Protein AF-A0A7S2ECK1-F1 (afdb_monomer)

Sequence (125 aa):
YLRVRALAAPAVLLITVAEGAFRGYGDTRIPLLASFVAAVINVILDPLLMFPLKMHVGGAAAATAISQFGGAFVYWRFLRRRNMLPGKKATKKVDGVNGQEARKKINRMKVVMSILNANLAMMAK

InterPro domains:
  IPR004268 Peptidoglycan biosynthesis protein MurJ [PF03023] (3-91)
  IPR044644 Multi antimicrobial extrusion protein DinF-like [PTHR42893] (1-109)

Structure (mmCIF, N/CA/C/O backbone):
data_AF-A0A7S2ECK1-F1
#
_entry.id   AF-A0A7S2ECK1-F1
#
loop_
_atom_site.group_PDB
_atom_site.id
_atom_site.type_symbol
_atom_site.label_atom_id
_atom_site.label_alt_id
_atom_site.label_comp_id
_atom_site.label_asym_id
_atom_site.label_entity_id
_atom_site.label_seq_id
_atom_site.pdbx_PDB_ins_code
_atom_site.Cartn_x
_atom_site.Cartn_y
_atom_site.Cartn_z
_atom_site.occupancy
_atom_site.B_iso_or_equiv
_atom_site.auth_seq_id
_atom_site.auth_comp_id
_atom_site.auth_asym_id
_atom_site.auth_atom_id
_atom_site.pdbx_PDB_model_num
ATOM 1 N N . TYR A 1 1 ? 15.489 7.073 -9.393 1.00 82.44 1 TYR A N 1
ATOM 2 C CA . TYR A 1 1 ? 15.013 6.115 -8.374 1.00 82.44 1 TYR A CA 1
ATOM 3 C C . TYR A 1 1 ? 14.178 6.791 -7.283 1.00 82.44 1 TYR A C 1
ATOM 5 O O . TYR A 1 1 ? 12.964 6.656 -7.319 1.00 82.44 1 TYR A O 1
ATOM 13 N N . LEU A 1 2 ? 14.773 7.579 -6.371 1.00 88.38 2 LEU A N 1
ATOM 14 C CA . LEU A 1 2 ? 14.079 8.109 -5.178 1.00 88.38 2 LEU A CA 1
ATOM 15 C C . LEU A 1 2 ? 12.824 8.948 -5.471 1.00 88.38 2 LEU A C 1
ATOM 17 O O . LEU A 1 2 ? 11.794 8.717 -4.851 1.00 88.38 2 LEU A O 1
ATOM 21 N N . ARG A 1 3 ? 12.868 9.865 -6.449 1.00 88.88 3 ARG A N 1
ATOM 22 C CA . ARG A 1 3 ? 11.695 10.682 -6.830 1.00 88.88 3 ARG A CA 1
ATOM 23 C C . ARG A 1 3 ? 10.511 9.832 -7.301 1.00 88.88 3 ARG A C 1
ATOM 25 O O . ARG A 1 3 ? 9.386 10.061 -6.883 1.00 88.88 3 ARG A O 1
ATOM 32 N N . VAL A 1 4 ? 10.779 8.819 -8.127 1.00 86.94 4 VAL A N 1
ATOM 33 C CA . VAL A 1 4 ? 9.756 7.884 -8.628 1.00 86.94 4 VAL A CA 1
ATOM 34 C C . VAL A 1 4 ? 9.221 7.021 -7.487 1.00 86.94 4 VAL A C 1
ATOM 36 O O . VAL A 1 4 ? 8.019 6.817 -7.367 1.00 86.94 4 VAL A O 1
ATOM 39 N N . ARG A 1 5 ? 10.107 6.567 -6.595 1.00 89.62 5 ARG A N 1
ATOM 40 C CA . ARG A 1 5 ? 9.730 5.768 -5.429 1.00 89.62 5 ARG A CA 1
ATOM 41 C C . ARG A 1 5 ? 8.868 6.548 -4.436 1.00 89.62 5 ARG A C 1
ATOM 43 O O . ARG A 1 5 ? 7.947 5.975 -3.864 1.00 89.62 5 ARG A O 1
ATOM 50 N N . ALA A 1 6 ? 9.129 7.843 -4.266 1.00 90.75 6 ALA A N 1
ATOM 51 C CA . ALA A 1 6 ? 8.355 8.714 -3.386 1.00 90.75 6 ALA A CA 1
ATOM 52 C C . ALA A 1 6 ? 6.874 8.799 -3.796 1.00 90.75 6 ALA A C 1
ATOM 54 O O . ALA A 1 6 ? 6.013 8.892 -2.927 1.00 90.75 6 ALA A O 1
ATOM 55 N N . LEU A 1 7 ? 6.554 8.667 -5.090 1.00 92.31 7 LEU A N 1
ATOM 56 C CA . LEU A 1 7 ? 5.165 8.623 -5.567 1.00 92.31 7 LEU A CA 1
ATOM 57 C C . LEU A 1 7 ? 4.389 7.404 -5.043 1.00 92.31 7 LEU A C 1
ATOM 59 O O . LEU A 1 7 ? 3.164 7.440 -4.975 1.00 92.31 7 LEU A O 1
ATOM 63 N N . ALA A 1 8 ? 5.086 6.339 -4.639 1.00 92.69 8 ALA A N 1
ATOM 64 C CA . ALA A 1 8 ? 4.471 5.150 -4.059 1.00 92.69 8 ALA A CA 1
ATOM 65 C C . ALA A 1 8 ? 4.177 5.286 -2.555 1.00 92.69 8 ALA A C 1
ATOM 67 O O . ALA A 1 8 ? 3.479 4.443 -1.997 1.00 92.69 8 ALA A O 1
ATOM 68 N N . ALA A 1 9 ? 4.671 6.340 -1.891 1.00 93.88 9 ALA A N 1
ATOM 69 C CA . ALA A 1 9 ? 4.481 6.572 -0.458 1.00 93.88 9 ALA A CA 1
ATOM 70 C C . ALA A 1 9 ? 3.022 6.414 0.026 1.00 93.88 9 ALA A C 1
ATOM 72 O O . ALA A 1 9 ? 2.812 5.664 0.981 1.00 93.88 9 ALA A O 1
ATOM 73 N N . PRO A 1 10 ? 1.994 7.017 -0.612 1.00 93.88 10 PRO A N 1
ATOM 74 C CA . PRO A 1 10 ? 0.611 6.824 -0.173 1.00 93.88 10 PRO A CA 1
ATOM 75 C C . PRO A 1 10 ? 0.153 5.361 -0.260 1.00 93.88 10 PRO A C 1
ATOM 77 O O . PRO A 1 10 ? -0.544 4.881 0.633 1.00 93.88 10 PRO A O 1
ATOM 80 N N . ALA A 1 11 ? 0.566 4.628 -1.298 1.00 94.50 11 ALA A N 1
ATOM 81 C CA . ALA A 1 11 ? 0.227 3.216 -1.452 1.00 94.50 11 ALA A CA 1
ATOM 82 C C . ALA A 1 11 ? 0.909 2.349 -0.386 1.00 94.50 11 ALA A C 1
ATOM 84 O O . ALA A 1 11 ? 0.269 1.473 0.192 1.00 94.50 11 ALA A O 1
ATOM 85 N N . VAL A 1 12 ? 2.182 2.625 -0.084 1.00 95.50 12 VAL A N 1
ATOM 86 C CA . VAL A 1 12 ? 2.936 1.928 0.969 1.00 95.50 12 VAL A CA 1
ATOM 87 C C . VAL A 1 12 ? 2.278 2.115 2.327 1.00 95.50 12 VAL A C 1
ATOM 89 O O . VAL A 1 12 ? 2.038 1.131 3.017 1.00 95.50 12 VAL A O 1
ATOM 92 N N . LEU A 1 13 ? 1.927 3.352 2.685 1.00 95.69 13 LEU A N 1
ATOM 93 C CA . LEU A 1 13 ? 1.260 3.640 3.955 1.00 95.69 13 LEU A CA 1
ATOM 94 C C . LEU A 1 13 ? -0.073 2.891 4.073 1.00 95.69 13 LEU A C 1
ATOM 96 O O . LEU A 1 13 ? -0.347 2.276 5.103 1.00 95.69 13 LEU A O 1
ATOM 100 N N . LEU A 1 14 ? -0.880 2.891 3.006 1.00 94.31 14 LEU A N 1
ATOM 101 C CA . LEU A 1 14 ? -2.137 2.142 2.963 1.00 94.31 14 LEU A CA 1
ATOM 102 C C . LEU A 1 14 ? -1.922 0.638 3.140 1.00 94.31 14 LEU A C 1
ATOM 104 O O . LEU A 1 14 ? -2.638 0.020 3.926 1.00 94.31 14 LEU A O 1
ATOM 108 N N . ILE A 1 15 ? -0.944 0.062 2.434 1.00 95.44 15 ILE A N 1
ATOM 109 C CA . ILE A 1 15 ? -0.580 -1.352 2.562 1.00 95.44 15 ILE A CA 1
ATOM 110 C C . ILE A 1 15 ? -0.200 -1.664 4.006 1.00 95.44 15 ILE A C 1
ATOM 112 O O . ILE A 1 15 ? -0.800 -2.554 4.595 1.00 95.44 15 ILE A O 1
ATOM 116 N N . THR A 1 16 ? 0.730 -0.914 4.601 1.00 94.62 16 THR A N 1
ATOM 117 C CA . THR A 1 16 ? 1.225 -1.183 5.957 1.00 94.62 16 THR A CA 1
ATOM 118 C C . THR A 1 16 ? 0.105 -1.137 6.996 1.00 94.62 16 THR A C 1
ATOM 120 O O . THR A 1 16 ? 0.007 -2.029 7.841 1.00 94.62 16 THR A O 1
ATOM 123 N N . VAL A 1 17 ? -0.779 -0.136 6.919 1.00 93.81 17 VAL A N 1
ATOM 124 C CA . VAL A 1 17 ? -1.923 -0.019 7.836 1.00 93.81 17 VAL A CA 1
ATOM 125 C C . VAL A 1 17 ? -2.912 -1.167 7.636 1.00 93.81 17 VAL A C 1
ATOM 127 O O . VAL A 1 17 ? -3.336 -1.791 8.609 1.00 93.81 17 VAL A O 1
ATOM 130 N N . ALA A 1 18 ? -3.280 -1.470 6.388 1.00 92.56 18 ALA A N 1
ATOM 131 C CA . ALA A 1 18 ? -4.228 -2.539 6.085 1.00 92.56 18 ALA A CA 1
ATOM 132 C C . ALA A 1 18 ? -3.684 -3.917 6.481 1.00 92.56 18 ALA A C 1
ATOM 134 O O . ALA A 1 18 ? -4.419 -4.752 7.004 1.00 92.56 18 ALA A O 1
ATOM 135 N N . GLU A 1 19 ? -2.393 -4.145 6.276 1.00 93.00 19 GLU A N 1
ATOM 136 C CA . GLU A 1 19 ? -1.720 -5.383 6.632 1.00 93.00 19 GLU A CA 1
ATOM 137 C C . GLU A 1 19 ? -1.698 -5.586 8.154 1.00 93.00 19 GLU A C 1
ATOM 139 O O . GLU A 1 19 ? -2.014 -6.677 8.629 1.00 93.00 19 GLU A O 1
ATOM 144 N N . GLY A 1 20 ? -1.431 -4.527 8.927 1.00 90.44 20 GLY A N 1
ATOM 145 C CA . GLY A 1 20 ? -1.581 -4.542 10.385 1.00 90.44 20 GLY A CA 1
ATOM 146 C C . GLY A 1 20 ? -3.021 -4.814 10.830 1.00 90.44 20 GLY A C 1
ATOM 147 O O . GLY A 1 20 ? -3.245 -5.626 11.727 1.00 90.44 20 GLY A O 1
ATOM 148 N N . ALA A 1 21 ? -4.007 -4.205 10.164 1.00 91.06 21 ALA A N 1
ATOM 149 C CA . ALA A 1 21 ? -5.422 -4.406 10.474 1.00 91.06 21 ALA A CA 1
ATOM 150 C C . ALA A 1 21 ? -5.882 -5.852 10.220 1.00 91.06 21 ALA A C 1
ATOM 152 O O . ALA A 1 21 ? -6.535 -6.446 11.076 1.00 91.06 21 ALA A O 1
ATOM 153 N N . PHE A 1 22 ? -5.527 -6.443 9.075 1.00 90.12 22 PHE A N 1
ATOM 154 C CA . PHE A 1 22 ? -5.899 -7.825 8.753 1.00 90.12 22 PHE A CA 1
ATOM 155 C C . PHE A 1 22 ? -5.138 -8.851 9.592 1.00 90.12 22 PHE A C 1
ATOM 157 O O . PHE A 1 22 ? -5.758 -9.793 10.085 1.00 90.12 22 PHE A O 1
ATOM 164 N N . ARG A 1 23 ? -3.834 -8.644 9.833 1.00 88.00 23 ARG A N 1
ATOM 165 C CA . ARG A 1 23 ? -3.059 -9.518 10.726 1.00 88.00 23 ARG A CA 1
ATOM 166 C C . ARG A 1 23 ? -3.580 -9.468 12.163 1.00 88.00 23 ARG A C 1
ATOM 168 O O 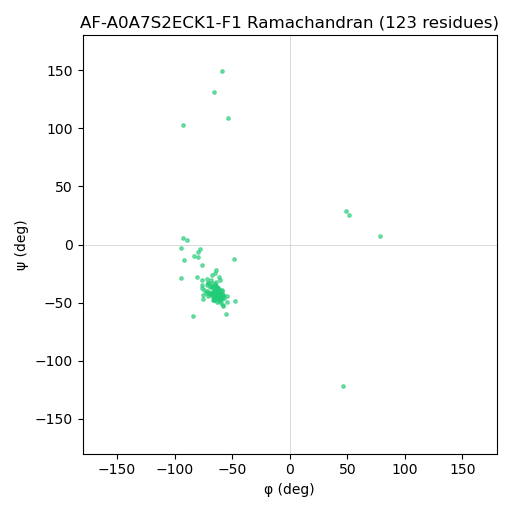. ARG A 1 23 ? -3.729 -10.519 12.774 1.00 88.00 23 ARG A O 1
ATOM 175 N N . GLY A 1 24 ? -3.936 -8.286 12.673 1.00 87.62 24 GLY A N 1
ATOM 176 C CA . GLY A 1 24 ? -4.560 -8.135 13.994 1.00 87.62 24 GLY A CA 1
ATOM 177 C C . GLY A 1 24 ? -5.971 -8.726 14.082 1.00 87.62 24 GLY A C 1
ATOM 178 O O . GLY A 1 24 ? -6.396 -9.150 15.152 1.00 87.62 24 GLY A O 1
ATOM 179 N N . TYR A 1 25 ? -6.681 -8.810 12.955 1.00 86.12 25 TYR A N 1
ATOM 180 C CA . TYR A 1 25 ? -7.975 -9.490 12.842 1.00 86.12 25 TYR A CA 1
ATOM 181 C C . TYR A 1 25 ? -7.847 -11.022 12.711 1.00 86.12 25 TYR A C 1
ATOM 183 O O . TYR A 1 25 ? -8.853 -11.727 12.710 1.00 86.12 25 TYR A O 1
ATOM 191 N N . GLY A 1 26 ? -6.626 -11.554 12.585 1.00 88.62 26 GLY A N 1
ATOM 192 C CA . GLY A 1 26 ? -6.372 -12.981 12.370 1.00 88.62 26 GLY A CA 1
ATOM 193 C C . GLY A 1 26 ? -6.594 -13.463 10.930 1.00 88.62 26 GLY A C 1
ATOM 194 O O . GLY A 1 26 ? -6.509 -14.661 10.673 1.00 88.62 26 GLY A O 1
ATOM 195 N N . ASP A 1 27 ? -6.852 -12.565 9.971 1.00 86.44 27 ASP A N 1
ATOM 196 C CA . ASP A 1 27 ? -6.968 -12.918 8.550 1.00 86.44 27 ASP A CA 1
ATOM 197 C C . ASP A 1 27 ? -5.607 -12.756 7.864 1.00 86.44 27 ASP A C 1
ATOM 199 O O . ASP A 1 27 ? -5.160 -11.653 7.550 1.00 86.44 27 ASP A O 1
ATOM 203 N N . THR A 1 28 ? -4.935 -13.879 7.618 1.00 91.00 28 THR A N 1
ATOM 204 C CA . THR A 1 28 ? -3.646 -13.922 6.911 1.00 91.00 28 THR A CA 1
ATOM 205 C C . THR A 1 28 ? -3.795 -14.111 5.404 1.00 91.00 28 THR A C 1
ATOM 207 O O . THR A 1 28 ? -2.846 -13.868 4.657 1.00 91.00 28 THR A O 1
ATOM 210 N N . ARG A 1 29 ? -4.987 -14.490 4.926 1.00 92.44 29 ARG A N 1
ATOM 211 C CA . ARG A 1 29 ? -5.221 -14.795 3.509 1.00 92.44 29 ARG A CA 1
ATOM 212 C C . ARG A 1 29 ? -5.221 -13.529 2.667 1.00 92.44 29 ARG A C 1
ATOM 214 O O . ARG A 1 29 ? -4.644 -13.520 1.583 1.00 92.44 29 ARG A O 1
ATOM 221 N N . ILE A 1 30 ? -5.845 -12.461 3.164 1.00 92.69 30 ILE A N 1
ATOM 222 C CA . ILE A 1 30 ? -5.902 -11.179 2.447 1.00 92.69 30 ILE A CA 1
ATOM 223 C C . ILE A 1 30 ? -4.507 -10.541 2.330 1.00 92.69 30 ILE A C 1
ATOM 225 O O . ILE A 1 30 ? -4.138 -10.181 1.210 1.00 92.69 30 ILE A O 1
ATOM 229 N N . PRO A 1 31 ? -3.697 -10.454 3.408 1.00 93.12 31 PRO A N 1
ATOM 230 C CA . PRO A 1 31 ? -2.306 -10.025 3.307 1.00 93.12 31 PRO A CA 1
ATOM 231 C C . PRO A 1 31 ? -1.477 -10.828 2.307 1.00 93.12 31 PRO A C 1
ATOM 233 O O . PRO A 1 31 ? -0.761 -10.251 1.491 1.00 93.12 31 PRO A O 1
ATOM 236 N N . LEU A 1 32 ? -1.612 -12.157 2.327 1.00 94.44 32 LEU A N 1
ATOM 237 C CA . LEU A 1 32 ? -0.882 -13.033 1.416 1.00 94.44 32 LEU A CA 1
ATOM 238 C C . LEU A 1 32 ? -1.276 -12.782 -0.043 1.00 94.44 32 LEU A C 1
ATOM 240 O O . LEU A 1 32 ? -0.405 -12.648 -0.898 1.00 94.44 32 LEU A O 1
ATOM 244 N N . LEU A 1 33 ? -2.577 -12.663 -0.323 1.00 94.88 33 LEU A N 1
ATOM 245 C CA . LEU A 1 33 ? -3.080 -12.377 -1.664 1.00 94.88 33 LEU A CA 1
ATOM 246 C C . LEU A 1 33 ? -2.600 -11.012 -2.175 1.00 94.88 33 LEU A C 1
ATOM 248 O O . LEU A 1 33 ? -2.177 -10.908 -3.323 1.00 94.88 33 LEU A O 1
ATOM 252 N N . ALA A 1 34 ? -2.648 -9.970 -1.341 1.00 95.06 34 ALA A N 1
ATOM 253 C CA . ALA A 1 34 ? -2.197 -8.633 -1.724 1.00 95.06 34 ALA A CA 1
ATOM 254 C C . ALA A 1 34 ? -0.695 -8.613 -2.052 1.00 95.06 34 ALA A C 1
ATOM 256 O O . ALA A 1 34 ? -0.299 -8.053 -3.076 1.00 95.06 34 ALA A O 1
ATOM 257 N N . SER A 1 35 ? 0.123 -9.269 -1.224 1.00 95.12 35 SER A N 1
ATOM 258 C CA . SER A 1 35 ? 1.564 -9.415 -1.455 1.00 95.12 35 SER A CA 1
ATOM 259 C C . SER A 1 35 ? 1.866 -10.243 -2.700 1.00 95.12 35 SER A C 1
ATOM 261 O O . SER A 1 35 ? 2.740 -9.871 -3.478 1.00 95.12 35 SER A O 1
ATOM 263 N N . PHE A 1 36 ? 1.114 -11.319 -2.935 1.00 97.00 36 PHE A N 1
ATOM 264 C CA . PHE A 1 36 ? 1.254 -12.146 -4.131 1.00 97.00 36 PHE A CA 1
ATOM 265 C C . PHE A 1 36 ? 0.942 -11.358 -5.407 1.00 97.00 36 PHE A C 1
ATOM 267 O O . PHE A 1 36 ? 1.743 -11.350 -6.336 1.00 97.00 36 PHE A O 1
ATOM 274 N N . VAL A 1 37 ? -0.176 -10.626 -5.436 1.00 96.38 37 VAL A N 1
ATOM 275 C CA . VAL A 1 37 ? -0.543 -9.772 -6.577 1.00 96.38 37 VAL A CA 1
ATOM 276 C C . VAL A 1 37 ? 0.522 -8.705 -6.825 1.00 96.38 37 VAL A C 1
ATOM 278 O O . VAL A 1 37 ? 0.946 -8.523 -7.963 1.00 96.38 37 VAL A O 1
ATOM 281 N N . ALA A 1 38 ? 0.995 -8.027 -5.775 1.00 96.50 38 ALA A N 1
ATOM 282 C CA . ALA A 1 38 ? 2.059 -7.038 -5.909 1.00 96.50 38 ALA A CA 1
ATOM 283 C C . ALA A 1 38 ? 3.359 -7.662 -6.449 1.00 96.50 38 ALA A C 1
ATOM 285 O O . ALA A 1 38 ? 3.979 -7.087 -7.338 1.00 96.50 38 ALA A O 1
ATOM 286 N N . ALA A 1 39 ? 3.752 -8.844 -5.968 1.00 96.56 39 ALA A N 1
ATOM 287 C CA . ALA A 1 39 ? 4.950 -9.539 -6.435 1.00 96.56 39 ALA A CA 1
ATOM 288 C C . ALA A 1 39 ? 4.851 -9.943 -7.913 1.00 96.56 39 ALA A C 1
ATOM 290 O O . ALA A 1 39 ? 5.791 -9.720 -8.671 1.00 96.56 39 ALA A O 1
ATOM 291 N N . VAL A 1 40 ? 3.700 -10.476 -8.333 1.00 97.69 40 VAL A N 1
ATOM 292 C CA . VAL A 1 40 ? 3.439 -10.857 -9.728 1.00 97.69 40 VAL A CA 1
ATOM 293 C C . VAL A 1 40 ? 3.515 -9.637 -10.642 1.00 97.69 40 VAL A C 1
ATOM 295 O O . VAL A 1 40 ? 4.207 -9.678 -11.656 1.00 97.69 40 VAL A O 1
ATOM 298 N N . ILE A 1 41 ? 2.858 -8.531 -10.269 1.00 96.94 41 ILE A N 1
ATOM 299 C CA . ILE A 1 41 ? 2.940 -7.279 -11.032 1.00 96.94 41 ILE A CA 1
ATOM 300 C C . ILE A 1 41 ? 4.400 -6.823 -11.122 1.00 96.94 41 ILE A C 1
ATOM 302 O O . ILE A 1 41 ? 4.844 -6.469 -12.208 1.00 96.94 41 ILE A O 1
ATOM 306 N N . ASN A 1 42 ? 5.161 -6.887 -10.027 1.00 96.12 42 ASN A N 1
ATOM 307 C CA . ASN A 1 42 ? 6.535 -6.386 -10.006 1.00 96.12 42 ASN A CA 1
ATOM 308 C C . ASN A 1 42 ? 7.457 -7.190 -10.922 1.00 96.12 42 ASN A C 1
ATOM 310 O O . ASN A 1 42 ? 8.144 -6.618 -11.760 1.00 96.12 42 ASN A O 1
ATOM 314 N N . VAL A 1 43 ? 7.396 -8.520 -10.829 1.00 95.75 43 VAL A N 1
ATOM 315 C CA . VAL A 1 43 ? 8.214 -9.427 -11.647 1.00 95.75 43 VAL A CA 1
ATOM 316 C C . VAL A 1 43 ? 7.886 -9.305 -13.135 1.00 95.7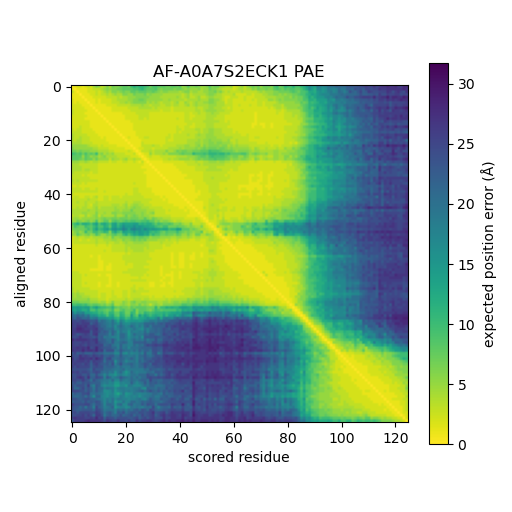5 43 VAL A C 1
ATOM 318 O O . VAL A 1 43 ? 8.776 -9.460 -13.963 1.00 95.75 43 VAL A O 1
ATOM 321 N N . ILE A 1 44 ? 6.632 -9.014 -13.496 1.00 95.62 44 ILE A N 1
ATOM 322 C CA . ILE A 1 44 ? 6.244 -8.786 -14.895 1.00 95.62 44 ILE A CA 1
ATOM 323 C C . ILE A 1 44 ? 6.709 -7.402 -15.372 1.00 95.62 44 ILE A C 1
ATOM 325 O O . ILE A 1 44 ? 7.211 -7.265 -16.488 1.00 95.62 44 ILE A O 1
ATOM 329 N N . LEU A 1 45 ? 6.544 -6.366 -14.545 1.00 92.69 45 LEU A N 1
ATOM 330 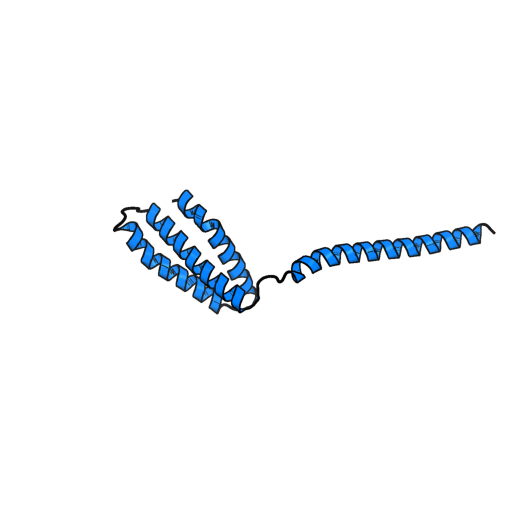C CA . LEU A 1 45 ? 6.846 -4.988 -14.930 1.00 92.69 45 LEU A CA 1
ATOM 331 C C . LEU A 1 45 ? 8.342 -4.673 -14.940 1.00 92.69 45 LEU A C 1
ATOM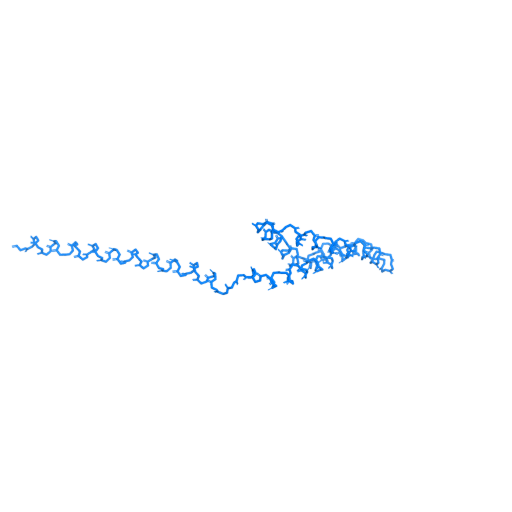 333 O O . LEU A 1 45 ? 8.749 -3.840 -15.743 1.00 92.69 45 LEU A O 1
ATOM 337 N N . ASP A 1 46 ? 9.157 -5.309 -14.100 1.00 92.06 46 ASP A N 1
ATOM 338 C CA . ASP A 1 46 ? 10.608 -5.094 -14.064 1.00 92.06 46 ASP A CA 1
ATOM 339 C C . ASP A 1 46 ? 11.269 -5.319 -15.439 1.00 92.06 46 ASP A C 1
ATOM 341 O O . ASP A 1 46 ? 11.810 -4.358 -15.991 1.00 92.06 46 ASP A O 1
ATOM 345 N N . PRO A 1 47 ? 11.187 -6.504 -16.079 1.00 90.25 47 PRO A N 1
ATOM 346 C CA . PRO A 1 47 ? 11.763 -6.708 -17.407 1.00 90.25 47 PRO A CA 1
ATOM 347 C C . PRO A 1 47 ? 11.082 -5.831 -18.469 1.00 90.25 47 PRO A C 1
ATOM 349 O O . PRO A 1 47 ? 11.752 -5.308 -19.362 1.00 90.25 47 PRO A O 1
ATOM 352 N N . LEU A 1 48 ? 9.770 -5.601 -18.349 1.00 91.69 48 LEU A N 1
ATOM 353 C CA . LEU A 1 48 ? 9.016 -4.778 -19.294 1.00 91.69 48 LEU A CA 1
ATOM 354 C C . LEU A 1 48 ? 9.399 -3.293 -19.233 1.00 91.69 48 LEU A C 1
ATOM 356 O O . LEU A 1 48 ? 9.326 -2.603 -20.238 1.00 91.69 48 LEU A O 1
ATOM 360 N N . LEU A 1 49 ? 9.806 -2.765 -18.083 1.00 88.75 49 LEU A N 1
ATOM 361 C CA . LEU A 1 49 ? 10.223 -1.367 -17.943 1.00 88.75 49 LEU A CA 1
ATOM 362 C C . LEU A 1 49 ? 11.741 -1.211 -18.085 1.00 88.75 49 LEU A C 1
ATOM 364 O O . LEU A 1 49 ? 12.221 -0.163 -18.523 1.00 88.75 49 LEU A O 1
ATOM 368 N N . MET A 1 50 ? 12.517 -2.238 -17.735 1.00 88.00 50 MET A N 1
ATOM 369 C CA . MET A 1 50 ? 13.975 -2.197 -17.837 1.00 88.00 50 MET A CA 1
ATOM 370 C C . MET A 1 50 ? 14.463 -2.336 -19.279 1.00 88.00 50 MET A C 1
ATOM 372 O O . MET A 1 50 ? 15.305 -1.536 -19.688 1.00 88.00 50 MET A O 1
ATOM 376 N N . PHE A 1 51 ? 13.947 -3.299 -20.054 1.00 84.12 51 PHE A N 1
ATOM 377 C CA . PHE A 1 51 ? 14.505 -3.622 -21.374 1.00 84.12 51 PHE A CA 1
ATOM 378 C C . PHE A 1 51 ? 13.984 -2.730 -22.513 1.00 84.12 51 PHE A C 1
ATOM 380 O O . PHE A 1 51 ? 14.792 -2.009 -23.103 1.00 84.12 51 PHE A O 1
ATOM 387 N N . PRO A 1 52 ? 12.677 -2.702 -22.842 1.00 81.00 52 PRO A N 1
ATOM 388 C CA . PRO A 1 52 ? 12.203 -1.977 -24.022 1.00 81.00 52 PRO A CA 1
ATOM 389 C C . PRO A 1 52 ? 12.254 -0.454 -23.839 1.00 81.00 52 PR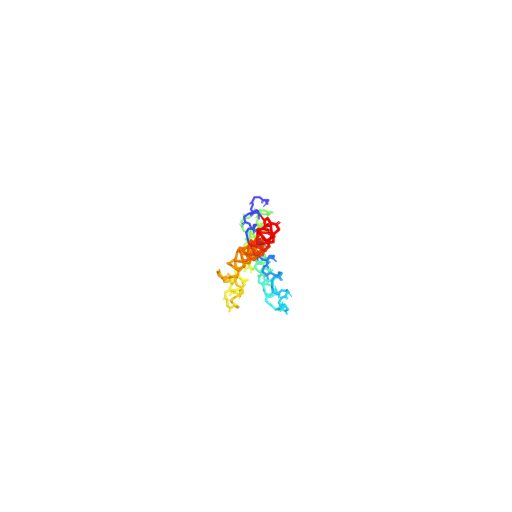O A C 1
ATOM 391 O O . PRO A 1 52 ? 12.486 0.268 -24.804 1.00 81.00 52 PRO A O 1
ATOM 394 N N . LEU A 1 53 ? 12.100 0.045 -22.608 1.00 78.38 53 LEU A N 1
ATOM 395 C CA . LEU A 1 53 ? 12.133 1.482 -22.309 1.00 78.38 53 LEU A CA 1
ATOM 396 C C . LEU A 1 53 ? 13.521 1.984 -21.874 1.00 78.38 53 LEU A C 1
ATOM 398 O O . LEU A 1 53 ? 13.685 3.180 -21.642 1.00 78.38 53 LEU A O 1
ATOM 402 N N . LYS A 1 54 ? 14.523 1.095 -21.751 1.00 81.81 54 LYS A N 1
ATOM 403 C CA . LYS A 1 54 ? 15.907 1.412 -21.338 1.00 81.81 54 LYS A CA 1
ATOM 404 C C . LYS A 1 54 ? 15.995 2.276 -20.067 1.00 81.81 54 LYS A C 1
ATOM 406 O O . LYS A 1 54 ? 16.949 3.032 -19.875 1.00 81.81 54 LYS A O 1
ATOM 411 N N . MET A 1 55 ? 15.016 2.171 -19.165 1.00 81.06 55 MET A N 1
ATOM 412 C CA . MET A 1 55 ? 14.947 3.001 -17.955 1.00 81.06 55 MET A CA 1
ATOM 413 C C . MET A 1 55 ? 15.877 2.505 -16.838 1.00 81.06 55 MET A C 1
ATOM 415 O O . MET A 1 55 ? 16.069 3.219 -15.849 1.00 81.06 55 MET A O 1
ATOM 419 N N . HIS A 1 56 ? 16.453 1.302 -16.973 1.00 87.44 56 HIS A N 1
ATOM 420 C CA . HIS A 1 56 ? 17.350 0.672 -15.996 1.00 87.44 56 HIS A CA 1
ATOM 421 C C . HIS A 1 56 ? 16.781 0.771 -14.562 1.00 87.44 56 HIS A C 1
ATOM 423 O O . HIS A 1 56 ? 15.647 0.374 -14.298 1.00 87.44 56 HIS A O 1
ATOM 429 N N . VAL A 1 57 ? 17.530 1.383 -13.639 1.00 87.69 57 VAL A N 1
ATOM 430 C CA . VAL A 1 57 ? 17.153 1.606 -12.232 1.00 87.69 57 VAL A CA 1
ATOM 431 C C . VAL A 1 57 ? 15.893 2.478 -12.085 1.00 87.69 57 VAL A C 1
ATOM 433 O O . VAL A 1 57 ? 15.151 2.362 -11.110 1.00 87.69 57 VAL A O 1
ATOM 436 N N . GLY A 1 58 ? 15.620 3.368 -13.044 1.00 88.00 58 GLY A N 1
ATOM 437 C CA . GLY A 1 58 ? 14.373 4.134 -13.090 1.00 88.00 58 GLY A CA 1
ATOM 438 C C . GLY A 1 58 ? 13.151 3.255 -13.365 1.00 88.00 58 GLY A C 1
ATOM 439 O O . GLY A 1 58 ? 12.105 3.475 -12.755 1.00 88.00 58 GLY A O 1
ATOM 440 N N . GLY A 1 59 ? 13.314 2.237 -14.216 1.00 89.62 59 GLY A N 1
ATOM 441 C CA . GLY A 1 59 ? 12.281 1.257 -14.550 1.00 89.62 59 GLY A CA 1
ATOM 442 C C . GLY A 1 59 ? 11.910 0.402 -13.343 1.00 89.62 59 GLY A C 1
ATOM 443 O O . GLY A 1 59 ? 10.735 0.331 -13.000 1.00 89.62 59 GLY A O 1
ATOM 444 N N . ALA A 1 60 ? 12.909 -0.105 -12.615 1.00 89.88 60 ALA A N 1
ATOM 445 C CA . ALA A 1 60 ? 12.693 -0.872 -11.382 1.00 89.88 60 ALA A CA 1
ATOM 446 C C . ALA A 1 60 ? 11.932 -0.070 -10.304 1.00 89.88 60 ALA A C 1
ATOM 448 O O . ALA A 1 60 ? 11.033 -0.574 -9.624 1.00 89.88 60 ALA A O 1
ATOM 449 N N . ALA A 1 61 ? 12.234 1.230 -10.169 1.00 92.69 61 ALA A N 1
ATOM 450 C CA . ALA A 1 61 ? 11.505 2.106 -9.247 1.00 92.69 61 ALA A CA 1
ATOM 451 C C . ALA A 1 61 ? 10.021 2.242 -9.623 1.00 92.69 61 ALA A C 1
ATOM 453 O O . ALA A 1 61 ? 9.162 2.248 -8.737 1.00 92.69 61 ALA A O 1
ATOM 454 N N . ALA A 1 62 ? 9.735 2.372 -10.922 1.00 92.75 62 ALA A N 1
ATOM 455 C CA . ALA A 1 62 ? 8.383 2.501 -11.452 1.00 92.75 62 ALA A CA 1
ATOM 456 C C . ALA A 1 62 ? 7.608 1.180 -11.344 1.00 92.75 62 ALA A C 1
ATOM 458 O O . ALA A 1 62 ? 6.478 1.193 -10.858 1.00 92.75 62 ALA A O 1
ATOM 459 N N . ALA A 1 63 ? 8.229 0.049 -11.690 1.00 94.44 63 ALA A N 1
ATOM 460 C CA . ALA A 1 63 ? 7.665 -1.290 -11.526 1.00 94.44 63 ALA A CA 1
ATOM 461 C C . ALA A 1 63 ? 7.228 -1.526 -10.078 1.00 94.44 63 ALA A C 1
ATOM 463 O O . ALA A 1 63 ? 6.068 -1.846 -9.804 1.00 94.44 63 ALA A O 1
ATOM 464 N N . THR A 1 64 ? 8.120 -1.234 -9.129 1.00 95.25 64 THR A N 1
ATOM 465 C CA . THR A 1 64 ? 7.823 -1.416 -7.707 1.00 95.25 64 THR A CA 1
ATOM 466 C C . THR A 1 64 ? 6.735 -0.448 -7.226 1.00 95.25 64 THR A C 1
ATOM 468 O O . THR A 1 64 ? 5.900 -0.816 -6.398 1.00 95.25 64 THR A O 1
ATOM 471 N N . ALA A 1 65 ? 6.708 0.792 -7.728 1.00 95.38 65 ALA A N 1
ATOM 472 C CA . ALA A 1 65 ? 5.655 1.752 -7.394 1.00 95.38 65 ALA A CA 1
ATOM 473 C C . ALA A 1 65 ? 4.278 1.272 -7.879 1.00 95.38 65 ALA A C 1
ATOM 475 O O . ALA A 1 65 ? 3.334 1.222 -7.093 1.00 95.38 65 ALA A O 1
ATOM 476 N N . ILE A 1 66 ? 4.175 0.853 -9.142 1.00 95.44 66 ILE A N 1
ATOM 477 C CA . ILE A 1 66 ? 2.929 0.354 -9.743 1.00 95.44 66 ILE A CA 1
ATOM 478 C C . ILE A 1 66 ? 2.447 -0.910 -9.020 1.00 95.44 66 ILE A C 1
ATOM 480 O O . ILE A 1 66 ? 1.267 -1.036 -8.693 1.00 95.44 66 ILE A O 1
ATOM 484 N N . SER A 1 67 ? 3.369 -1.804 -8.678 1.00 96.44 67 SER A N 1
ATOM 485 C CA . SER A 1 67 ? 3.084 -3.025 -7.918 1.00 96.44 67 SER A CA 1
ATOM 486 C C . SER A 1 67 ? 2.463 -2.744 -6.553 1.00 96.44 67 SER A C 1
ATOM 488 O O . SER A 1 67 ? 1.515 -3.413 -6.141 1.00 96.44 67 SER A O 1
ATOM 490 N N . GLN A 1 68 ? 2.946 -1.708 -5.863 1.00 96.50 68 GLN A N 1
ATOM 491 C CA . GLN A 1 68 ? 2.376 -1.273 -4.589 1.00 96.50 68 GLN A CA 1
ATOM 492 C C . GLN A 1 68 ? 0.984 -0.669 -4.753 1.00 96.50 68 GLN A C 1
ATOM 494 O O . GLN A 1 68 ? 0.123 -0.913 -3.912 1.00 96.50 68 GLN A O 1
ATOM 499 N N . PHE A 1 69 ? 0.706 0.048 -5.841 1.00 96.62 69 PHE A N 1
ATOM 500 C CA . PHE A 1 69 ? -0.667 0.464 -6.137 1.00 96.62 69 PHE A CA 1
ATOM 501 C C . PHE A 1 69 ? -1.587 -0.736 -6.403 1.00 96.62 69 PHE A C 1
ATOM 503 O O . PHE A 1 69 ? -2.723 -0.736 -5.932 1.00 96.62 69 PHE A O 1
ATOM 510 N N . GLY A 1 70 ? -1.090 -1.789 -7.060 1.00 95.31 70 GLY A N 1
ATOM 511 C CA . GLY A 1 70 ? -1.811 -3.055 -7.219 1.00 95.31 70 GLY A CA 1
ATOM 512 C C . GLY A 1 70 ? -2.159 -3.713 -5.878 1.00 95.31 70 GLY A C 1
ATOM 513 O O . GLY A 1 70 ? -3.324 -4.014 -5.615 1.00 95.31 70 GLY A O 1
ATOM 514 N N . GLY A 1 71 ? -1.178 -3.862 -4.983 1.00 95.06 71 GLY A N 1
ATOM 515 C CA . GLY A 1 71 ? -1.406 -4.387 -3.630 1.00 95.06 71 GLY A CA 1
ATOM 516 C C . GLY A 1 71 ? -2.355 -3.512 -2.798 1.00 95.06 71 GLY A C 1
ATOM 517 O O . GLY A 1 71 ? -3.285 -4.017 -2.165 1.00 95.06 71 GLY A O 1
ATOM 518 N N . ALA A 1 72 ? -2.187 -2.188 -2.848 1.00 94.94 72 ALA A N 1
ATOM 519 C CA . ALA A 1 72 ? -3.064 -1.236 -2.168 1.00 94.94 72 ALA A CA 1
ATOM 520 C C . ALA A 1 72 ? -4.509 -1.315 -2.683 1.00 94.94 72 ALA A C 1
ATOM 522 O O . ALA A 1 72 ? -5.451 -1.225 -1.894 1.00 94.94 72 ALA A O 1
ATOM 523 N N . PHE A 1 73 ? -4.704 -1.538 -3.985 1.00 95.56 73 PHE A N 1
ATOM 524 C CA . PHE A 1 73 ? -6.026 -1.731 -4.574 1.00 95.56 73 PHE A CA 1
ATOM 525 C C . PHE A 1 73 ? -6.713 -2.998 -4.049 1.00 95.56 73 PHE A C 1
ATOM 527 O O . PHE A 1 73 ? -7.900 -2.957 -3.711 1.00 95.56 73 PHE A O 1
ATOM 534 N N . VAL A 1 74 ? -5.972 -4.105 -3.910 1.00 94.75 74 VAL A N 1
ATOM 535 C CA . VAL A 1 74 ? -6.482 -5.335 -3.281 1.00 94.75 74 VAL A CA 1
ATOM 536 C C . VAL A 1 74 ? -6.946 -5.035 -1.857 1.00 94.75 74 VAL A C 1
ATOM 538 O O . VAL A 1 74 ? -8.106 -5.288 -1.523 1.00 94.75 74 VAL A O 1
ATOM 541 N N . TYR A 1 75 ? -6.101 -4.413 -1.033 1.00 94.38 75 TYR A N 1
ATOM 542 C CA . TYR A 1 75 ? -6.487 -4.038 0.327 1.00 94.38 75 TYR A CA 1
ATOM 543 C C . TYR A 1 75 ? -7.714 -3.133 0.358 1.00 94.38 75 TYR A C 1
ATOM 545 O O . TYR A 1 75 ? -8.654 -3.398 1.103 1.00 94.38 75 TYR A O 1
ATOM 553 N N . TRP A 1 76 ? -7.765 -2.108 -0.488 1.00 91.62 76 TRP A N 1
ATOM 554 C CA . TRP A 1 76 ? -8.901 -1.197 -0.576 1.00 91.62 76 TRP A CA 1
ATOM 555 C C . TRP A 1 76 ? -10.213 -1.918 -0.909 1.00 91.62 76 TRP A C 1
ATOM 557 O O . TRP A 1 76 ? -11.244 -1.665 -0.276 1.00 91.62 76 T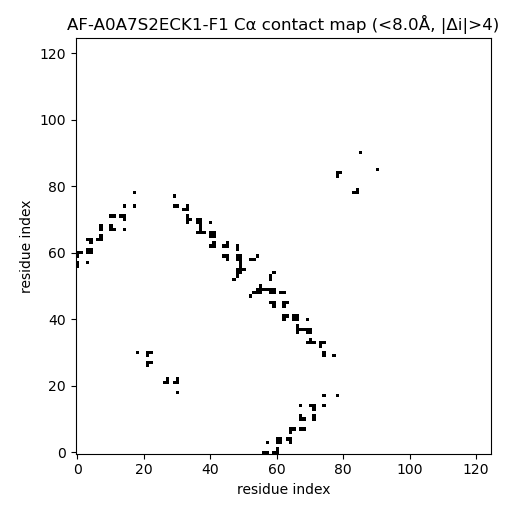RP A O 1
ATOM 567 N N . ARG A 1 77 ? -10.178 -2.868 -1.853 1.00 92.62 77 ARG A N 1
ATOM 568 C CA . ARG A 1 77 ? -11.324 -3.715 -2.217 1.00 92.62 77 ARG A CA 1
ATOM 569 C C . ARG A 1 77 ? -11.825 -4.513 -1.014 1.00 92.62 77 ARG A C 1
ATOM 571 O O . ARG A 1 77 ? -13.035 -4.557 -0.779 1.00 92.62 77 ARG A O 1
ATOM 578 N N . PHE A 1 78 ? -10.918 -5.136 -0.264 1.00 91.50 78 PHE A N 1
ATOM 579 C CA . PHE A 1 78 ? -11.269 -5.985 0.873 1.00 91.50 78 PHE A CA 1
ATOM 580 C C . PHE A 1 78 ? -11.683 -5.189 2.115 1.00 91.50 78 PHE A C 1
ATOM 582 O O . PHE A 1 78 ? -12.659 -5.568 2.761 1.00 91.50 78 PHE A O 1
ATOM 589 N N . LEU A 1 79 ? -11.045 -4.048 2.399 1.00 89.44 79 LEU A N 1
ATOM 590 C CA . LEU A 1 79 ? -11.454 -3.130 3.473 1.00 89.44 79 LEU A CA 1
ATOM 591 C C . LEU A 1 79 ? -12.895 -2.656 3.268 1.00 89.44 79 LEU A C 1
ATOM 593 O O 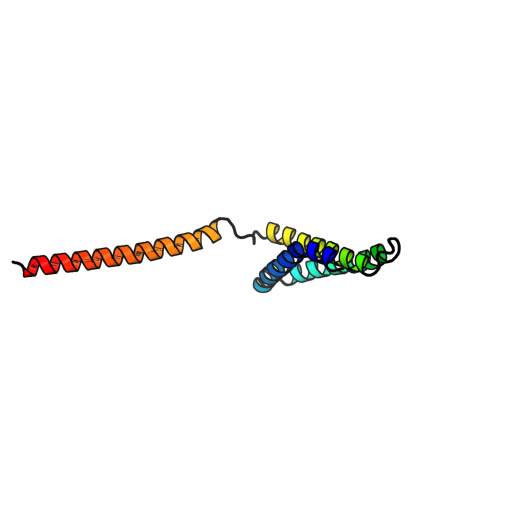. LEU A 1 79 ? -13.680 -2.640 4.217 1.00 89.44 79 LEU A O 1
ATOM 597 N N . ARG A 1 80 ? -13.258 -2.309 2.024 1.00 86.12 80 ARG A N 1
ATOM 598 C CA . ARG A 1 80 ? -14.634 -1.926 1.673 1.00 86.12 80 ARG A CA 1
ATOM 599 C C . ARG A 1 80 ? -15.610 -3.086 1.821 1.00 86.12 80 ARG A C 1
ATOM 601 O O . ARG A 1 80 ? -16.674 -2.894 2.390 1.00 86.12 80 ARG A O 1
ATOM 608 N N . ARG A 1 81 ? -15.256 -4.282 1.334 1.00 85.56 81 ARG A N 1
ATOM 609 C CA . ARG A 1 81 ? -16.130 -5.466 1.418 1.00 85.56 81 ARG A CA 1
ATOM 610 C C . ARG A 1 81 ? -16.375 -5.934 2.852 1.00 85.56 81 ARG A C 1
ATOM 612 O O . ARG A 1 81 ? -17.456 -6.431 3.131 1.00 85.56 81 ARG A O 1
ATOM 619 N N . ARG A 1 82 ? -15.389 -5.797 3.743 1.00 82.12 82 ARG A N 1
ATOM 620 C CA . ARG A 1 82 ? -15.507 -6.209 5.150 1.00 82.12 82 ARG A CA 1
ATOM 621 C C . ARG A 1 82 ? -15.981 -5.089 6.084 1.00 82.12 82 ARG A C 1
ATOM 623 O O . ARG A 1 82 ? -15.992 -5.294 7.291 1.00 82.12 82 ARG A O 1
ATOM 630 N N . ASN A 1 83 ? -16.344 -3.909 5.560 1.00 76.81 83 ASN A N 1
ATOM 631 C CA . ASN A 1 83 ? -16.751 -2.743 6.358 1.00 76.81 83 ASN A CA 1
ATOM 632 C C . ASN A 1 83 ? -15.753 -2.369 7.479 1.00 76.81 83 ASN A C 1
ATOM 634 O O . ASN A 1 83 ? -16.126 -1.734 8.461 1.00 76.81 83 ASN A O 1
ATOM 638 N N . MET A 1 84 ? -14.472 -2.722 7.318 1.00 73.19 84 MET A N 1
ATOM 639 C CA . MET A 1 84 ? -13.417 -2.480 8.316 1.00 73.19 84 MET A CA 1
ATOM 640 C C . MET A 1 84 ? -12.930 -1.027 8.317 1.00 73.19 84 MET A C 1
ATOM 642 O O . MET A 1 84 ? -12.096 -0.644 9.132 1.00 73.19 84 MET A O 1
ATOM 646 N N . LEU A 1 85 ? -13.445 -0.203 7.401 1.00 74.44 85 LEU A N 1
ATOM 647 C CA . LEU A 1 85 ? -13.225 1.234 7.437 1.00 74.44 85 LEU A CA 1
ATOM 648 C C . LEU A 1 85 ? -13.902 1.805 8.689 1.00 74.44 85 LEU A C 1
ATOM 650 O O . LEU A 1 85 ? -15.083 1.516 8.906 1.00 74.44 85 LEU A O 1
ATOM 654 N N . PRO A 1 86 ? -13.206 2.633 9.489 1.00 64.56 86 PRO A N 1
ATOM 655 C CA . PRO A 1 86 ? -13.810 3.284 10.639 1.00 64.56 86 PRO A CA 1
ATOM 656 C C . PRO A 1 86 ? -15.067 4.033 10.195 1.00 64.56 86 PRO A C 1
ATOM 658 O O . PRO A 1 86 ? -15.002 5.045 9.495 1.00 64.56 86 PRO A O 1
ATOM 661 N N . GLY A 1 87 ? -16.242 3.525 10.570 1.00 60.81 87 GLY A N 1
ATOM 662 C CA . GLY A 1 87 ? -17.477 4.267 10.367 1.00 60.81 87 GLY A CA 1
ATOM 663 C C . GLY A 1 87 ? -17.379 5.598 11.115 1.00 60.81 87 GLY A C 1
ATOM 664 O O . GLY A 1 87 ? -16.772 5.654 12.186 1.00 60.81 87 GLY A O 1
ATOM 665 N N . LYS A 1 88 ? -18.036 6.655 10.613 1.00 56.41 88 LYS A N 1
ATOM 666 C CA . LYS A 1 88 ? -18.090 8.006 11.230 1.00 56.41 88 LYS A CA 1
ATOM 667 C C . LYS A 1 88 ? -18.431 8.027 12.739 1.00 56.41 88 LYS A C 1
ATOM 669 O O . LYS A 1 88 ? -18.322 9.059 13.388 1.00 56.41 88 LYS A O 1
ATOM 674 N N . LYS A 1 89 ? -18.888 6.905 13.301 1.00 50.62 89 LYS A N 1
ATOM 675 C CA . LYS A 1 89 ? -19.233 6.717 14.713 1.00 50.62 89 LYS A CA 1
ATOM 676 C C . LYS A 1 89 ? -18.019 6.467 15.623 1.00 50.62 89 LYS A C 1
ATOM 678 O O . LYS A 1 89 ? -18.097 6.810 16.798 1.00 50.62 89 LYS A O 1
ATOM 683 N N . ALA A 1 90 ? -16.920 5.900 15.117 1.00 53.84 90 ALA A N 1
ATOM 684 C CA . ALA A 1 90 ? -15.745 5.573 15.936 1.00 53.84 90 ALA A CA 1
ATOM 685 C C . ALA A 1 90 ? -14.971 6.830 16.366 1.00 53.84 90 ALA A C 1
ATOM 687 O O . ALA A 1 90 ? -14.594 6.951 17.528 1.00 53.84 90 ALA A O 1
ATOM 688 N N . THR A 1 91 ? -14.836 7.808 15.466 1.00 54.06 91 THR A N 1
ATOM 689 C CA . THR A 1 91 ? -14.240 9.121 15.761 1.00 54.06 91 THR A CA 1
ATOM 690 C C . THR A 1 91 ? -15.091 9.913 16.755 1.00 54.06 91 THR A C 1
ATOM 692 O O . THR A 1 91 ? -14.585 10.416 17.750 1.00 54.06 91 THR A O 1
ATOM 695 N N . LYS A 1 92 ? -16.420 9.895 16.585 1.00 50.97 92 LYS A N 1
ATOM 696 C CA . LYS A 1 92 ? -17.355 10.598 17.477 1.00 50.97 92 LYS A CA 1
ATOM 697 C C . LYS A 1 92 ? -17.369 10.063 18.919 1.00 50.97 92 LYS A C 1
ATOM 699 O O . LYS A 1 92 ? -17.747 10.793 19.832 1.00 50.97 92 LYS A O 1
ATOM 704 N N . LYS A 1 93 ? -16.993 8.796 19.143 1.00 53.47 93 LYS A N 1
ATOM 705 C CA . LYS A 1 93 ? -16.968 8.194 20.487 1.00 53.47 93 LYS A CA 1
ATOM 706 C C . LYS A 1 93 ? -15.764 8.675 21.303 1.00 53.47 93 LYS A C 1
ATOM 708 O O . LYS A 1 93 ? -15.920 8.881 22.497 1.00 53.47 93 LYS A O 1
ATOM 7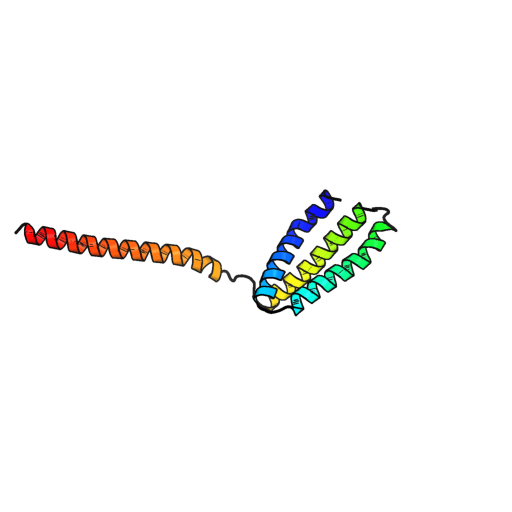13 N N . VAL A 1 94 ? -14.613 8.918 20.675 1.00 59.81 94 VAL A N 1
ATOM 714 C CA . VAL A 1 94 ? -13.417 9.445 21.362 1.00 59.81 94 VAL A CA 1
ATOM 715 C C . VAL A 1 94 ? -13.631 10.906 21.783 1.00 59.81 94 VAL A C 1
ATOM 717 O O . VAL A 1 94 ? -13.387 11.248 22.938 1.00 59.81 94 VAL A O 1
ATOM 720 N N . ASP A 1 95 ? -14.229 11.726 20.913 1.00 59.34 95 ASP A N 1
ATOM 721 C CA . ASP A 1 95 ? -14.585 13.117 21.243 1.00 59.34 95 ASP A CA 1
ATOM 722 C C . ASP A 1 95 ? -15.735 13.203 22.267 1.00 59.34 95 ASP A C 1
ATOM 724 O O . ASP A 1 95 ? -15.751 14.056 23.157 1.00 59.34 95 ASP A O 1
ATOM 728 N N . GLY A 1 96 ? -16.705 12.285 22.178 1.00 59.16 96 GLY A N 1
ATOM 729 C CA . GLY A 1 96 ? -17.845 12.214 23.093 1.00 59.16 96 GLY A CA 1
ATOM 730 C C . GLY A 1 96 ? -17.487 11.729 24.502 1.00 59.16 96 GLY A C 1
ATOM 731 O O . GLY A 1 96 ? -18.071 12.216 25.469 1.00 59.16 96 GLY A O 1
ATOM 732 N N . VAL A 1 97 ? -16.526 10.809 24.641 1.00 64.94 97 VAL A N 1
ATOM 733 C CA . VAL A 1 97 ? -16.066 10.297 25.946 1.00 64.94 97 VAL A CA 1
ATOM 734 C C . VAL A 1 97 ? -15.350 11.395 26.735 1.00 64.94 97 VAL A C 1
ATOM 736 O O . VAL A 1 97 ? -15.688 11.612 27.898 1.00 64.94 97 VAL A O 1
ATOM 739 N N . ASN A 1 98 ? -14.476 12.173 26.090 1.00 67.88 98 ASN A N 1
ATOM 740 C CA . ASN A 1 98 ? -13.750 13.262 26.751 1.00 67.88 98 ASN A CA 1
ATOM 741 C C . ASN A 1 98 ? -14.707 14.362 27.266 1.00 67.88 98 ASN A C 1
ATOM 743 O O . ASN A 1 98 ? -14.572 14.865 28.384 1.00 67.88 98 ASN A O 1
ATOM 747 N N . GLY A 1 99 ? -15.749 14.685 26.488 1.00 68.06 99 GLY A N 1
ATOM 748 C CA . GLY A 1 99 ? -16.786 15.642 26.888 1.00 68.06 99 GLY A CA 1
ATOM 749 C C . GLY A 1 99 ? -17.721 15.133 27.994 1.00 68.06 99 GLY A C 1
ATOM 750 O O . GLY A 1 99 ? -18.171 15.917 28.835 1.00 68.06 99 GLY A O 1
ATOM 751 N N . GLN A 1 100 ? -18.020 13.831 28.032 1.00 75.19 100 GLN A N 1
ATOM 752 C CA . GLN A 1 100 ? -18.847 13.234 29.086 1.00 75.19 100 GLN A CA 1
ATOM 753 C C . GLN A 1 100 ? -18.096 13.103 30.412 1.00 75.19 100 GLN A C 1
ATOM 755 O O . GLN A 1 100 ? -18.668 13.370 31.470 1.00 75.19 100 GLN A O 1
ATOM 760 N N . GLU A 1 101 ? -16.816 12.749 30.369 1.00 76.06 101 GLU A N 1
ATOM 761 C CA . GLU A 1 101 ? -15.978 12.623 31.558 1.00 76.06 101 GLU A CA 1
ATOM 762 C C . GLU A 1 101 ? -15.735 13.986 32.225 1.00 76.06 101 GLU A C 1
ATOM 764 O O . GLU A 1 101 ? -15.926 14.133 33.438 1.00 76.06 101 GLU A O 1
ATOM 769 N N . ALA A 1 102 ? -15.479 15.027 31.423 1.00 75.44 102 ALA A N 1
ATOM 770 C CA . ALA A 1 102 ? -15.409 16.407 31.897 1.00 75.44 102 ALA A CA 1
ATOM 771 C C . ALA A 1 102 ? -16.730 16.867 32.546 1.00 75.44 102 ALA A C 1
ATOM 773 O O . ALA A 1 102 ? -16.727 17.410 33.655 1.00 75.44 102 ALA A O 1
ATOM 774 N N . ARG A 1 103 ? -17.881 16.584 31.915 1.00 78.50 103 ARG A N 1
ATOM 775 C CA . ARG A 1 103 ? -19.212 16.896 32.475 1.00 78.50 103 ARG A CA 1
ATOM 776 C C . ARG A 1 103 ? -19.472 16.171 33.797 1.00 78.50 103 ARG A C 1
ATOM 778 O O . ARG A 1 103 ? -20.023 16.768 34.721 1.00 78.50 103 ARG A O 1
ATOM 785 N N . LYS A 1 104 ? -19.048 14.909 33.919 1.00 83.06 104 LYS A N 1
ATOM 786 C CA . LYS A 1 104 ? -19.203 14.111 35.145 1.00 83.06 104 LYS A CA 1
ATOM 787 C C . LYS A 1 104 ? -18.369 14.679 36.298 1.00 83.06 104 LYS A C 1
ATOM 789 O O . LYS A 1 104 ? -18.863 14.746 37.424 1.00 83.06 104 LYS A O 1
ATOM 794 N N . LYS A 1 105 ? -17.146 15.146 36.020 1.00 83.75 105 LYS A N 1
ATOM 795 C CA . LYS A 1 105 ? -16.276 15.811 37.007 1.00 83.75 105 LYS A CA 1
ATOM 796 C C . LYS A 1 105 ? -16.862 17.148 37.475 1.00 83.75 105 LYS A C 1
ATOM 798 O O . LYS A 1 105 ? -16.938 17.383 38.679 1.00 83.75 105 LYS A O 1
ATOM 803 N N . ILE A 1 106 ? -17.361 17.971 36.547 1.00 86.69 106 ILE A N 1
ATOM 804 C CA . ILE A 1 106 ? -18.022 19.251 36.861 1.00 86.69 106 ILE A CA 1
ATOM 805 C C . ILE A 1 106 ? -19.265 19.032 37.734 1.00 86.69 106 ILE A C 1
ATOM 807 O O . ILE A 1 106 ? -19.435 19.723 38.738 1.00 86.69 106 ILE A O 1
ATOM 811 N N . ASN A 1 107 ? -20.113 18.051 37.404 1.00 89.75 107 ASN A N 1
ATOM 812 C CA . ASN A 1 107 ? -21.308 17.766 38.202 1.00 89.75 107 ASN A CA 1
ATOM 813 C C . ASN A 1 107 ? -20.966 17.297 39.621 1.00 89.75 107 ASN A C 1
ATOM 815 O O . ASN A 1 107 ? -21.618 17.729 40.566 1.00 89.75 107 ASN A O 1
ATOM 819 N N . ARG A 1 108 ? -19.919 16.481 39.801 1.00 90.56 108 ARG A N 1
ATOM 820 C CA . ARG A 1 108 ? -19.447 16.094 41.142 1.00 90.56 108 ARG A CA 1
ATOM 821 C C . ARG A 1 108 ? -18.972 17.302 41.952 1.00 90.56 108 ARG A C 1
ATOM 823 O O . ARG A 1 108 ? -19.349 17.432 43.110 1.00 90.56 108 ARG A O 1
ATOM 830 N N . MET A 1 109 ? -18.215 18.210 41.337 1.00 87.56 109 MET A N 1
ATOM 831 C CA . MET A 1 109 ? -17.757 19.445 41.988 1.00 87.56 109 MET A CA 1
ATOM 832 C C . MET A 1 109 ? -18.916 20.353 42.416 1.00 87.56 109 MET A C 1
ATOM 834 O O . MET A 1 109 ? -18.889 20.898 43.515 1.00 87.56 109 MET A O 1
ATOM 838 N N . LYS A 1 110 ? -19.953 20.484 41.578 1.00 89.31 110 LYS A N 1
ATOM 839 C CA . LYS A 1 110 ? -21.155 21.261 41.922 1.00 89.31 110 LYS A CA 1
ATOM 840 C C . LYS A 1 110 ? -21.882 20.690 43.139 1.00 89.31 110 LYS A C 1
ATOM 842 O O . LYS A 1 110 ? -22.289 21.455 44.006 1.00 89.31 110 LYS A O 1
ATOM 847 N N . VAL A 1 111 ? -22.008 19.363 43.223 1.00 90.31 111 VAL A N 1
ATOM 848 C CA . VAL A 1 111 ? -22.626 18.696 44.380 1.00 90.31 111 VAL A CA 1
ATOM 849 C C . VAL A 1 111 ? -21.812 18.947 45.651 1.00 90.31 111 VAL A C 1
ATOM 851 O O . VAL A 1 111 ? -22.382 19.333 46.665 1.00 90.31 111 VAL A O 1
ATOM 854 N N . VAL A 1 112 ? -20.484 18.811 45.588 1.00 91.62 112 VAL A N 1
ATOM 855 C CA . VAL A 1 112 ? -19.604 19.076 46.741 1.00 91.62 112 VAL A CA 1
ATOM 856 C C . VAL A 1 112 ? -19.722 20.529 47.214 1.00 91.62 112 VAL A C 1
ATOM 858 O O . VAL A 1 112 ? -19.897 20.760 48.407 1.00 91.62 112 VAL A O 1
ATOM 861 N N . MET A 1 113 ? -19.709 21.504 46.298 1.00 89.44 113 MET A N 1
ATOM 862 C CA . MET A 1 113 ? -19.892 22.919 46.658 1.00 89.44 113 MET A CA 1
ATOM 863 C C . MET A 1 113 ? -21.268 23.207 47.266 1.00 89.44 113 MET A C 1
ATOM 865 O O . MET A 1 113 ? -21.367 24.001 48.197 1.00 89.44 113 MET A O 1
ATOM 869 N N . SER A 1 114 ? -22.325 22.544 46.787 1.00 91.56 114 SER A N 1
ATOM 870 C CA . SER A 1 114 ? -23.662 22.674 47.377 1.00 91.56 114 SER A CA 1
ATOM 871 C C . SER A 1 114 ? -23.698 22.190 48.827 1.00 91.56 114 SER A C 1
ATOM 873 O O . SER A 1 114 ? -24.326 22.834 49.664 1.00 91.56 114 SER A O 1
ATOM 875 N N . ILE A 1 115 ? -23.026 21.075 49.131 1.00 92.31 115 ILE A N 1
ATOM 876 C CA . ILE A 1 115 ? -22.940 20.532 50.495 1.00 92.31 115 ILE A CA 1
ATOM 877 C C . ILE A 1 115 ? -22.128 21.474 51.391 1.00 92.31 115 ILE A C 1
ATOM 879 O O . ILE A 1 115 ? -22.539 21.760 52.514 1.00 92.31 115 ILE A O 1
ATOM 883 N N . LEU A 1 116 ? -21.007 22.002 50.888 1.00 92.44 116 LEU A N 1
ATOM 884 C CA . LEU A 1 116 ? -20.155 22.923 51.641 1.00 92.44 116 LEU A CA 1
ATOM 885 C C . LEU A 1 116 ? -20.913 24.203 52.030 1.00 92.44 116 LEU A C 1
ATOM 887 O O . LEU A 1 116 ? -20.883 24.614 53.188 1.00 92.44 116 LEU A O 1
ATOM 891 N N . ASN A 1 117 ? -21.644 24.787 51.075 1.00 94.06 117 ASN A N 1
ATOM 892 C CA . ASN A 1 117 ? -22.445 25.991 51.299 1.00 94.06 117 ASN A CA 1
ATOM 893 C C . ASN A 1 117 ? -23.601 25.749 52.280 1.00 94.06 117 ASN A C 1
ATOM 895 O O . ASN A 1 117 ? -23.874 26.606 53.118 1.00 94.06 117 ASN A O 1
ATOM 899 N N . ALA A 1 118 ? -24.261 24.588 52.211 1.00 91.00 118 ALA A N 1
ATOM 900 C CA . ALA A 1 118 ? -25.319 24.226 53.154 1.00 91.00 118 ALA A CA 1
ATOM 901 C C . ALA A 1 118 ? -24.786 24.081 54.591 1.00 91.00 118 ALA A C 1
ATOM 903 O O . ALA A 1 118 ? -25.407 24.574 55.531 1.00 91.00 118 ALA A O 1
ATOM 904 N N . ASN A 1 119 ? -23.610 23.466 54.758 1.00 88.00 119 ASN A N 1
ATOM 905 C CA . ASN A 1 119 ? -22.972 23.319 56.068 1.00 88.00 119 ASN A CA 1
ATOM 906 C C . ASN A 1 119 ? -22.516 24.663 56.652 1.00 88.00 119 ASN A C 1
ATOM 908 O O . ASN A 1 119 ? -22.733 24.912 57.835 1.00 88.00 119 ASN A O 1
ATOM 912 N N . LEU A 1 120 ? -21.937 25.547 55.833 1.00 89.06 120 LEU A N 1
ATOM 913 C CA . LEU A 1 120 ? -21.550 26.894 56.268 1.00 89.06 120 LEU A CA 1
ATOM 914 C C . LEU A 1 120 ? -22.757 27.716 56.744 1.00 89.06 120 LEU A C 1
ATOM 916 O O . LEU A 1 120 ? -22.671 28.390 57.766 1.00 89.06 120 LEU A O 1
ATOM 920 N N . ALA A 1 121 ? -23.893 27.625 56.048 1.00 88.62 121 ALA A N 1
ATOM 921 C CA . ALA A 1 121 ? -25.116 28.326 56.435 1.00 88.62 121 ALA A CA 1
ATOM 922 C C . ALA A 1 121 ? -25.726 27.801 57.749 1.00 88.62 121 ALA A C 1
ATOM 924 O O . ALA A 1 121 ? -26.302 28.584 58.500 1.00 88.62 121 ALA A O 1
ATOM 925 N N . MET A 1 122 ? -25.594 26.501 58.044 1.00 84.38 122 MET A N 1
ATOM 926 C CA . MET A 1 122 ? -26.042 25.927 59.320 1.00 84.38 122 MET A CA 1
ATOM 927 C C . MET A 1 122 ? -25.173 26.351 60.509 1.00 84.38 122 MET A C 1
ATOM 929 O O . MET A 1 122 ? -25.708 26.504 61.596 1.00 84.38 122 MET A O 1
ATOM 933 N N . MET A 1 123 ? -23.865 26.557 60.320 1.00 83.00 123 MET A N 1
ATOM 934 C CA . MET A 1 123 ? -22.968 27.003 61.399 1.00 83.00 123 MET A CA 1
ATOM 935 C C . MET A 1 123 ? -23.102 28.494 61.743 1.00 83.00 123 MET A C 1
ATOM 937 O O . MET A 1 123 ? -22.640 28.916 62.797 1.00 83.00 123 MET A O 1
ATOM 941 N N . ALA A 1 124 ? -23.690 29.298 60.853 1.00 78.88 124 ALA A N 1
ATOM 942 C CA . ALA A 1 124 ? -23.871 30.740 61.042 1.00 78.88 124 ALA A CA 1
ATOM 943 C C . ALA A 1 124 ? -25.191 31.119 61.756 1.00 78.88 124 ALA A C 1
ATOM 945 O O . ALA A 1 124 ? -25.495 32.307 61.868 1.00 78.88 124 ALA A O 1
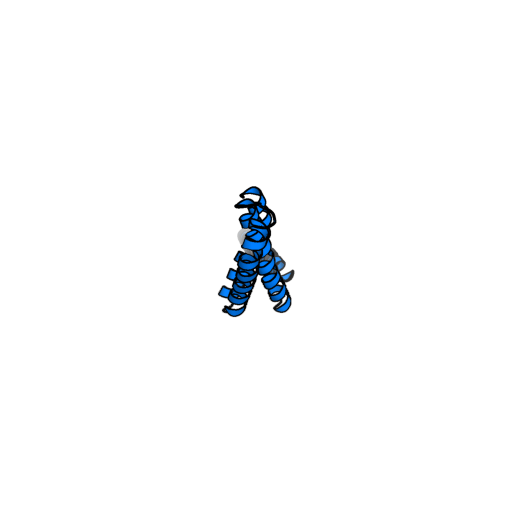ATOM 946 N N . LYS A 1 125 ? -25.979 30.130 62.193 1.00 62.16 125 LYS A N 1
ATOM 947 C CA . LYS A 1 125 ? -27.203 30.276 62.997 1.00 62.16 125 LYS A CA 1
ATOM 948 C C . LYS A 1 125 ? -26.953 29.818 64.426 1.00 62.16 125 LYS A C 1
ATOM 950 O O . LYS A 1 125 ? -27.568 30.434 65.321 1.00 62.16 125 LYS A O 1
#

Mean predicted aligned error: 11.64 Å

Foldseek 3Di:
DVVLLVLLVVLVVLLVVLCVVCVVVVNPPLNVVLVVQLVVQLVVQQCVQCPPVVCNVPSSSNSNSVSSVSSSVSSVVVCVVVVVPPDPVVVVVVVVVVVVVVVVVVVVVVVVVVVVVVVVVVVVD

Nearest PDB structures (foldseek):
  3vvo-assembly1_A  TM=8.157E-01  e=1.472E-02  Pyrococcus furiosus
  4z3p-assembly1_A  TM=9.227E-01  e=1.287E-01  Escherichia coli
  6idr-assembly1_A  TM=8.817E-01  e=1.362E-01  Vibrio cholerae
  6ids-assembly1_A  TM=8.990E-01  e=3.394E-01  Vibrio cholerae
  5xjj-assembly1_A  TM=9.036E-01  e=1.677E+00  Camelina sativa

Radius of gyration: 27.79 Å; Cα contacts (8 Å, |Δi|>4): 92; chains: 1; bounding box: 45×46×87 Å

Secondary structure (DSSP, 8-state):
-HHHHHTTHHHHHHHHHHHHHHHHTT--HHHHHHHHHHHHHHHHHHHHHHSTT--THHHHHHHHHHHHHHHHHHHHHHHHHTT-S--HHHHHHHHHHHHHHHHHHHHHHHHHHHHHHHHHHHHT-

Solvent-accessible surface area (backbone atoms only — not comparable to full-atom values): 6476 Å² total; per-residue (Å²): 75,68,75,54,39,56,73,24,47,68,29,49,54,49,37,55,54,48,43,51,52,34,51,74,70,69,42,61,63,62,51,50,50,22,52,49,52,16,49,54,44,22,67,56,31,28,60,58,29,26,61,84,65,66,38,48,66,46,15,44,24,46,19,50,26,54,12,36,46,51,20,26,48,47,47,51,55,50,37,61,74,67,62,70,55,84,53,84,62,61,65,52,47,60,60,48,48,57,55,49,53,52,50,52,52,52,53,53,51,53,54,53,51,52,52,52,53,54,53,56,59,61,73,76,108

pLDDT: mean 86.26, std 11.54, range [50.62, 97.69]

Organism: Trieres chinensis (NCBI:txid1514140)